Protein AF-A0A0F9EAE5-F1 (afdb_monomer_lite)

Organism: NCBI:txid412755

Foldseek 3Di:
DDADPVDNHRPPDDPDDPVDDDDDDPDDPCDVVNVVVVVPDDDALVVLLVCPVVVVDDLVVSLVVLLCQLVPPPDPVRNQSSLVSCQVSLNQDPSNLVSLLCCLVPPPDPVSNVSSLVRSCVNPVPVSVVSVVVCVVPDDD

Secondary structure (DSSP, 8-state):
--B-SSSSSBTTS-----S---S---S----HHHHHHHHTS---HHHHHHHHHTTSS-HHHHHHHHHHHHHH---HHHHHHHHHHHHHTT--SHHHHHHHHHHHHH---HHHHHHHHHHHHHH-HHHHHHHHHHHHHH---

Radius of gyration: 21.89 Å; chains: 1; bounding box: 30×37×68 Å

InterPro domains:
  IPR035896 AN1-like Zinc finger [G3DSA:4.10.1110.10] (1-25)
  IPR035896 AN1-like Zinc finger [SSF118310] (2-20)

pLDDT: mean 80.55, std 20.22, range [38.06, 98.06]

Structure (mmCIF, N/CA/C/O backbone):
data_AF-A0A0F9EAE5-F1
#
_entry.id   AF-A0A0F9EAE5-F1
#
loop_
_atom_site.group_PDB
_atom_site.id
_atom_site.type_symbol
_atom_site.label_atom_id
_atom_site.label_alt_id
_atom_site.label_comp_id
_atom_site.label_asym_id
_atom_site.label_entity_id
_atom_site.label_seq_id
_atom_site.pdbx_PDB_ins_code
_atom_site.Cartn_x
_atom_site.Cartn_y
_atom_site.Cartn_z
_atom_site.occupancy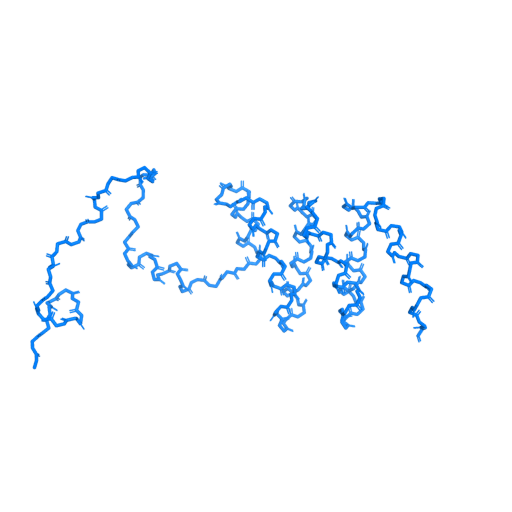
_atom_site.B_iso_or_equiv
_atom_site.auth_seq_id
_atom_site.auth_comp_id
_atom_site.auth_asym_id
_atom_site.auth_atom_id
_atom_site.pdbx_PDB_model_num
ATOM 1 N N . MET A 1 1 ? 13.057 -23.620 45.743 1.00 58.12 1 MET A N 1
ATOM 2 C CA . MET A 1 1 ? 12.553 -22.235 45.610 1.00 58.12 1 MET A CA 1
ATOM 3 C C . MET A 1 1 ? 11.042 -22.290 45.626 1.00 58.12 1 MET A C 1
ATOM 5 O O . MET A 1 1 ? 10.489 -23.156 44.958 1.00 58.12 1 MET A O 1
ATOM 9 N N . ARG A 1 2 ? 10.392 -21.458 46.439 1.00 50.44 2 ARG A N 1
ATOM 10 C CA . ARG A 1 2 ? 8.931 -21.394 46.493 1.00 50.44 2 ARG A CA 1
ATOM 11 C C . ARG A 1 2 ? 8.449 -20.282 45.557 1.00 50.44 2 ARG A C 1
ATOM 13 O O . ARG A 1 2 ? 9.065 -19.217 45.490 1.00 50.44 2 ARG A O 1
ATOM 20 N N . PHE A 1 3 ? 7.412 -20.580 44.787 1.00 58.97 3 PHE A N 1
ATOM 21 C CA . PHE A 1 3 ? 6.841 -19.692 43.778 1.00 58.97 3 PHE A CA 1
ATOM 22 C C . PHE A 1 3 ? 5.459 -19.241 44.229 1.00 58.97 3 PHE A C 1
ATOM 24 O O . PHE A 1 3 ? 4.764 -19.977 44.932 1.00 58.97 3 PHE A O 1
ATOM 31 N N . CYS A 1 4 ? 5.063 -18.040 43.813 1.00 65.44 4 CYS A N 1
ATOM 32 C CA . CYS A 1 4 ? 3.712 -17.560 44.057 1.00 65.44 4 CYS A CA 1
ATOM 33 C C . CYS A 1 4 ? 2.690 -18.532 43.455 1.00 65.44 4 CYS A C 1
ATOM 35 O O . CYS A 1 4 ? 2.871 -19.051 42.356 1.00 65.44 4 CYS A O 1
ATOM 37 N N . LYS A 1 5 ? 1.583 -18.766 44.161 1.00 59.44 5 LYS A N 1
ATOM 38 C CA . LYS A 1 5 ? 0.544 -19.698 43.701 1.00 59.44 5 LYS A CA 1
ATOM 39 C C . LYS A 1 5 ? -0.158 -19.240 42.413 1.00 59.44 5 LYS A C 1
ATOM 41 O O . LYS A 1 5 ? -0.731 -20.080 41.731 1.00 59.44 5 LYS A O 1
ATOM 46 N N . ASN A 1 6 ? -0.080 -17.948 42.077 1.00 51.72 6 ASN A N 1
ATOM 47 C CA . ASN A 1 6 ? -0.780 -17.341 40.939 1.00 51.72 6 ASN A CA 1
ATOM 48 C C . ASN A 1 6 ? 0.120 -17.117 39.709 1.00 51.72 6 ASN A C 1
ATOM 50 O O . ASN A 1 6 ? -0.384 -17.054 38.594 1.00 51.72 6 ASN A O 1
ATOM 54 N N . HIS A 1 7 ? 1.447 -17.043 39.880 1.00 58.81 7 HIS A N 1
ATOM 55 C CA . HIS A 1 7 ? 2.414 -16.826 38.793 1.00 58.81 7 HIS A CA 1
ATOM 56 C C . HIS A 1 7 ? 3.700 -17.628 39.062 1.00 58.81 7 HIS A C 1
ATOM 58 O O . HIS A 1 7 ? 4.128 -17.713 40.211 1.00 58.81 7 HIS A O 1
ATOM 64 N N . ARG A 1 8 ? 4.406 -18.125 38.027 1.00 59.91 8 ARG A N 1
ATOM 65 C CA . ARG A 1 8 ? 5.761 -18.733 38.154 1.00 59.91 8 ARG A CA 1
ATOM 66 C C . ARG A 1 8 ? 6.863 -17.688 38.433 1.00 59.91 8 ARG A C 1
ATOM 68 O O . ARG A 1 8 ? 7.949 -17.739 37.865 1.00 59.91 8 ARG A O 1
ATOM 75 N N . LEU A 1 9 ? 6.578 -16.736 39.316 1.00 59.75 9 LEU A N 1
ATOM 76 C CA . LEU A 1 9 ? 7.511 -15.739 39.831 1.00 59.75 9 LEU A CA 1
ATOM 77 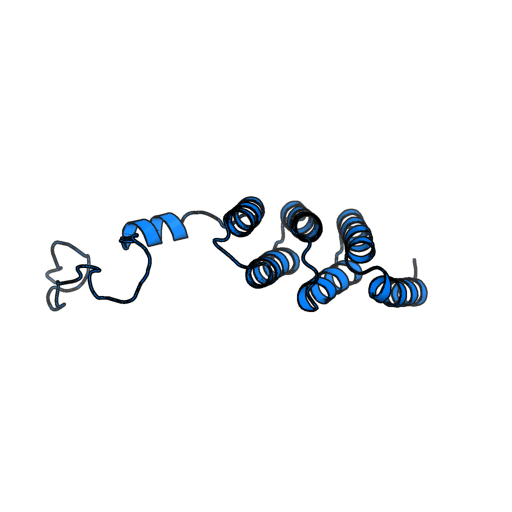C C . LEU A 1 9 ? 7.879 -16.079 41.291 1.00 59.75 9 LEU A C 1
ATOM 79 O O . LEU A 1 9 ? 7.058 -16.676 42.000 1.00 59.75 9 LEU A O 1
ATOM 83 N N . PRO A 1 10 ? 9.091 -15.734 41.765 1.00 63.91 10 PRO A N 1
ATOM 84 C CA . PRO A 1 10 ? 9.508 -15.974 43.150 1.00 63.91 10 PRO A CA 1
ATOM 85 C C . PRO A 1 10 ? 8.543 -15.346 44.176 1.00 63.91 10 PRO A C 1
ATOM 87 O O . PRO A 1 10 ? 7.961 -14.291 43.917 1.00 63.91 10 PRO A O 1
ATOM 90 N N . GLU A 1 11 ? 8.374 -15.983 45.343 1.00 54.06 11 GLU A N 1
ATOM 91 C CA . GLU A 1 11 ? 7.377 -15.616 46.378 1.00 54.06 11 GLU A CA 1
ATOM 92 C C . GLU A 1 11 ? 7.489 -14.181 46.939 1.00 54.06 11 GLU A C 1
ATOM 94 O O . GLU A 1 11 ? 6.525 -13.686 47.513 1.00 54.06 11 GLU A O 1
ATOM 99 N N . ASN A 1 12 ? 8.606 -13.478 46.731 1.00 56.50 12 ASN A N 1
ATOM 100 C CA . ASN A 1 12 ? 8.849 -12.135 47.277 1.00 56.50 12 ASN A CA 1
ATOM 101 C C . ASN A 1 12 ? 8.337 -10.978 46.388 1.00 56.50 12 ASN A C 1
ATOM 103 O O . ASN A 1 12 ? 8.887 -9.880 46.452 1.00 56.50 12 ASN A O 1
ATOM 107 N N . HIS A 1 13 ? 7.320 -11.188 45.545 1.00 58.50 13 HIS A N 1
ATOM 108 C CA . HIS A 1 13 ? 6.699 -10.093 44.785 1.00 58.50 13 HIS A CA 1
ATOM 109 C C . HIS A 1 13 ? 5.372 -9.656 45.418 1.00 58.50 13 HIS A C 1
ATOM 111 O O . HIS A 1 13 ? 4.575 -10.484 45.857 1.00 58.50 13 HIS A O 1
ATOM 117 N N . GLY A 1 14 ? 5.137 -8.341 45.469 1.00 54.53 14 GLY A N 1
ATOM 118 C CA . GLY A 1 14 ? 3.894 -7.756 45.970 1.00 54.53 14 GLY A CA 1
ATOM 119 C C . GLY A 1 14 ? 2.722 -8.117 45.061 1.00 54.53 14 GLY A C 1
ATOM 120 O O . GLY A 1 14 ? 2.509 -7.488 44.028 1.00 54.53 14 GLY A O 1
ATOM 121 N N . CYS A 1 15 ? 1.981 -9.157 45.426 1.00 59.28 15 CYS A N 1
ATOM 122 C CA . CYS A 1 15 ? 0.848 -9.651 44.657 1.00 59.28 15 CYS A CA 1
ATOM 123 C C . CYS A 1 15 ? -0.434 -8.888 45.032 1.00 59.28 15 CYS A C 1
ATOM 125 O O . CYS A 1 15 ? -1.213 -9.354 45.857 1.00 59.28 15 CYS A O 1
ATOM 127 N N . SER A 1 16 ? -0.632 -7.736 44.387 1.00 53.72 16 SER A N 1
ATOM 128 C CA . SER A 1 16 ? -1.881 -6.957 44.353 1.00 53.72 16 SER A CA 1
ATOM 129 C C . SER A 1 16 ? -2.000 -6.242 43.003 1.00 53.72 16 SER A C 1
ATOM 131 O O . SER A 1 16 ? -1.949 -5.017 42.951 1.00 53.72 16 SER A O 1
ATOM 133 N N . PHE A 1 17 ? -2.102 -6.978 41.893 1.00 47.19 17 PHE A N 1
ATOM 134 C CA . PHE A 1 17 ? -2.393 -6.353 40.598 1.00 47.19 17 PHE A CA 1
ATOM 135 C C . PHE A 1 17 ? -3.847 -6.596 40.207 1.00 47.19 17 PHE A C 1
ATOM 137 O O . PHE A 1 17 ? -4.180 -7.458 39.401 1.00 47.19 17 PHE A O 1
ATOM 144 N N . ASP A 1 18 ? -4.711 -5.822 40.853 1.00 47.31 18 ASP A N 1
ATOM 145 C CA . ASP A 1 18 ? -6.011 -5.453 40.318 1.00 47.31 18 ASP A CA 1
ATOM 146 C C . ASP A 1 18 ? -5.726 -4.333 39.299 1.00 47.31 18 ASP A C 1
ATOM 148 O O . ASP A 1 18 ? -5.154 -3.304 39.663 1.00 47.31 18 ASP A O 1
ATOM 152 N N . LEU A 1 19 ? -6.078 -4.508 38.022 1.00 44.66 19 LEU A N 1
ATOM 153 C CA . LEU A 1 19 ? -5.939 -3.489 36.960 1.00 44.66 19 LEU A CA 1
ATOM 154 C C . LEU A 1 19 ? -6.931 -2.319 37.138 1.00 44.66 19 LEU A C 1
ATOM 156 O O . LEU A 1 19 ? -7.456 -1.756 36.183 1.00 44.66 19 LEU A O 1
ATOM 160 N N . LYS A 1 20 ? -7.208 -1.930 38.379 1.00 45.75 20 LYS A N 1
ATOM 161 C CA . LYS A 1 20 ? -8.025 -0.775 38.723 1.00 45.75 20 LYS A CA 1
ATOM 162 C C . LYS A 1 20 ? -7.129 0.309 39.286 1.00 45.75 20 LYS A C 1
ATOM 164 O O . LYS A 1 20 ? -7.076 0.482 40.494 1.00 45.75 20 LYS A O 1
ATOM 169 N N . LEU A 1 21 ? -6.478 1.088 38.426 1.00 38.06 21 LEU A N 1
ATOM 170 C CA . LEU A 1 21 ? -6.149 2.463 38.800 1.00 38.06 21 LEU A CA 1
ATOM 171 C C . LEU A 1 21 ? -6.077 3.381 37.569 1.00 38.06 21 LEU A C 1
ATOM 173 O O . LEU A 1 21 ? -5.043 3.551 36.938 1.00 38.06 21 LEU A O 1
ATOM 177 N N . ASN A 1 22 ? -7.238 3.965 37.265 1.00 41.00 22 ASN A N 1
ATOM 178 C CA . ASN A 1 22 ? -7.438 5.344 36.818 1.00 41.00 22 ASN A CA 1
ATOM 179 C C . ASN A 1 22 ? -6.448 5.946 35.806 1.00 41.00 22 ASN A C 1
ATOM 181 O O . ASN A 1 22 ? -5.638 6.804 36.148 1.00 41.00 22 ASN A O 1
ATOM 185 N N . SER A 1 23 ? -6.689 5.669 34.528 1.00 38.19 23 SER A N 1
ATOM 186 C CA . SER A 1 23 ? -6.671 6.705 33.488 1.00 38.19 23 SER A CA 1
ATOM 187 C C . SER A 1 23 ? -7.486 6.239 32.281 1.00 38.19 23 SER A C 1
ATOM 189 O O . SER A 1 23 ? -6.992 5.565 31.392 1.00 38.19 23 SER A O 1
ATOM 191 N N . SER A 1 24 ? -8.780 6.579 32.296 1.00 43.06 24 SER A N 1
ATOM 192 C CA . SER A 1 24 ? -9.655 6.752 31.125 1.00 43.06 24 SER A CA 1
ATOM 193 C C . SER A 1 24 ? -9.346 5.894 29.884 1.00 43.06 24 SER A C 1
ATOM 195 O O . SER A 1 24 ? -9.194 6.414 28.779 1.00 43.06 24 SER A O 1
ATOM 197 N N . LEU A 1 25 ? -9.331 4.574 30.039 1.00 42.50 25 LEU A N 1
ATOM 198 C CA . LEU A 1 25 ? -9.671 3.669 28.952 1.00 42.50 25 LEU A CA 1
ATOM 199 C C . LEU A 1 25 ? -11.108 3.252 29.211 1.00 42.50 25 LEU A C 1
ATOM 201 O O . LEU A 1 25 ? -11.419 2.668 30.248 1.00 42.50 25 LEU A O 1
ATOM 205 N N . ASN A 1 26 ? -11.999 3.646 28.309 1.00 39.88 26 ASN A N 1
ATOM 206 C CA . ASN A 1 26 ? -13.407 3.289 28.359 1.00 39.88 26 ASN A CA 1
ATOM 207 C C . ASN A 1 26 ? -13.557 1.771 28.564 1.00 39.88 26 ASN A C 1
ATOM 209 O O . ASN A 1 26 ? -13.354 0.998 27.637 1.00 39.88 26 ASN A O 1
ATOM 213 N N . GLY A 1 27 ? -13.906 1.358 29.781 1.00 40.91 27 GLY A N 1
ATOM 214 C CA . GLY A 1 27 ? -14.634 0.124 30.082 1.00 40.91 27 GLY A CA 1
ATOM 215 C C . GLY A 1 27 ? -13.982 -1.239 29.823 1.00 40.91 27 GLY A C 1
ATOM 216 O O . GLY A 1 27 ? -14.629 -2.232 30.140 1.00 40.91 27 GLY A O 1
ATOM 217 N N . PHE A 1 28 ? -12.756 -1.349 29.309 1.00 42.78 28 PHE A N 1
ATOM 218 C CA . PHE A 1 28 ? -12.127 -2.657 29.079 1.00 42.78 28 PHE A CA 1
ATOM 219 C C . PHE A 1 28 ? -11.029 -2.936 30.114 1.00 42.78 28 PHE A C 1
ATOM 221 O O . PHE A 1 28 ? -9.909 -2.446 30.002 1.00 42.78 28 PHE A O 1
ATOM 228 N N . ASN A 1 29 ? -11.354 -3.750 31.126 1.00 46.53 29 ASN A N 1
ATOM 229 C CA . ASN A 1 29 ? -10.353 -4.445 31.942 1.00 46.53 29 ASN A CA 1
ATOM 230 C C . ASN A 1 29 ? -9.688 -5.504 31.055 1.00 46.53 29 ASN A C 1
ATOM 232 O O . ASN A 1 29 ? -10.164 -6.632 30.992 1.00 46.53 29 ASN A O 1
ATOM 236 N N . ILE A 1 30 ? -8.638 -5.130 30.327 1.00 47.69 30 ILE A N 1
ATOM 237 C CA . ILE A 1 30 ? -7.879 -6.074 29.503 1.00 47.69 30 ILE A CA 1
ATOM 238 C C . ILE A 1 30 ? -6.993 -6.887 30.448 1.00 47.69 30 ILE A C 1
ATOM 240 O O . ILE A 1 30 ? -6.033 -6.354 31.003 1.00 47.69 30 ILE A O 1
ATOM 244 N N . LEU A 1 31 ? -7.319 -8.160 30.673 1.00 56.69 31 LEU A N 1
ATOM 245 C CA . LEU A 1 31 ? -6.488 -9.050 31.479 1.00 56.69 31 LEU A CA 1
ATOM 246 C C . LEU A 1 31 ? -5.174 -9.329 30.742 1.00 56.69 31 LEU A C 1
ATOM 248 O O . LEU A 1 31 ? -5.111 -9.329 29.516 1.00 56.69 31 LEU A O 1
ATOM 252 N N . TYR A 1 32 ? -4.108 -9.636 31.483 1.00 52.03 32 TYR A N 1
ATOM 253 C CA . TYR A 1 32 ? -2.834 -10.047 30.878 1.00 52.03 32 TYR A CA 1
ATOM 254 C C . TYR A 1 32 ? -3.008 -11.243 29.925 1.00 52.03 32 TYR A C 1
ATOM 256 O O . TYR A 1 32 ? -2.367 -11.306 28.881 1.00 52.03 32 TYR A O 1
ATOM 264 N N . GLN A 1 33 ? -3.938 -12.148 30.242 1.00 43.62 33 GLN A N 1
ATOM 265 C CA . GLN A 1 33 ? -4.305 -13.257 29.367 1.00 43.62 33 GLN A CA 1
ATOM 266 C C . GLN A 1 33 ? -4.956 -12.779 28.061 1.00 43.62 33 GLN A C 1
ATOM 268 O O . GLN A 1 33 ? -4.620 -13.300 27.005 1.00 43.62 33 GLN A O 1
ATOM 273 N N . ASP A 1 34 ? -5.793 -11.738 28.107 1.00 47.44 34 ASP A N 1
ATOM 274 C CA . ASP A 1 34 ? -6.383 -11.131 26.909 1.00 47.44 34 ASP A CA 1
ATOM 275 C C . ASP A 1 34 ? -5.305 -10.468 26.043 1.00 47.44 34 ASP A C 1
ATOM 277 O O . ASP A 1 34 ? -5.357 -10.548 24.819 1.00 47.44 34 ASP A O 1
ATOM 281 N N . ALA A 1 35 ? -4.291 -9.855 26.666 1.00 56.03 35 ALA A N 1
ATOM 282 C CA . ALA A 1 35 ? -3.141 -9.298 25.958 1.00 56.03 35 ALA A CA 1
ATOM 283 C C . ALA A 1 35 ? -2.288 -10.394 25.294 1.00 56.03 35 ALA A C 1
ATOM 285 O O . ALA A 1 35 ? -1.866 -10.225 24.152 1.00 56.03 35 ALA A O 1
ATOM 286 N N . LEU A 1 36 ? -2.077 -11.534 25.961 1.00 45.28 36 LEU A N 1
ATOM 287 C CA . LEU A 1 36 ? -1.371 -12.687 25.389 1.00 45.28 36 LEU A CA 1
ATOM 288 C C . LEU A 1 36 ? -2.165 -13.359 24.257 1.00 45.28 36 LEU A C 1
ATOM 290 O O . LEU A 1 36 ? -1.590 -13.679 23.217 1.00 45.28 36 LEU A O 1
ATOM 294 N N . ASP A 1 37 ? -3.480 -13.511 24.414 1.00 48.41 37 ASP A N 1
ATOM 295 C CA . ASP A 1 37 ? -4.375 -14.052 23.385 1.00 48.41 37 ASP A CA 1
ATOM 296 C C . ASP A 1 37 ? -4.509 -13.094 22.187 1.00 48.41 37 ASP A C 1
ATOM 298 O O . ASP A 1 37 ? -4.699 -13.526 21.046 1.00 48.41 37 ASP A O 1
ATOM 302 N N . PHE A 1 38 ? -4.377 -11.785 22.419 1.00 52.81 38 PHE A N 1
ATOM 303 C CA . PHE A 1 38 ? -4.286 -10.774 21.367 1.00 52.81 38 PHE A CA 1
ATOM 304 C C . PHE A 1 38 ? -2.928 -10.822 20.653 1.00 52.81 38 PHE A C 1
ATOM 306 O O . PHE A 1 38 ? -2.883 -10.783 19.426 1.00 52.81 38 PHE A O 1
ATOM 313 N N . MET A 1 39 ? -1.830 -10.987 21.396 1.00 49.03 39 MET A N 1
ATOM 314 C CA . MET A 1 39 ? -0.475 -11.150 20.853 1.00 49.03 39 MET A CA 1
ATOM 315 C C . MET A 1 39 ? -0.295 -12.447 20.051 1.00 49.03 39 MET A C 1
ATOM 317 O O . MET A 1 39 ? 0.539 -12.490 19.151 1.00 49.03 39 MET A O 1
ATOM 321 N N . GLY A 1 40 ? -1.074 -13.491 20.346 1.00 50.53 40 GLY A N 1
ATOM 322 C CA . GLY A 1 40 ? -1.077 -14.750 19.592 1.00 50.53 40 GLY A CA 1
ATOM 323 C C . GLY A 1 40 ? -1.845 -14.696 18.267 1.00 50.53 40 GLY A C 1
ATOM 324 O O . GLY A 1 40 ? -1.795 -15.645 17.486 1.00 50.53 40 GLY A O 1
ATOM 325 N N . LYS A 1 41 ? -2.575 -13.609 17.990 1.00 59.38 41 LYS A N 1
ATOM 326 C CA . LYS A 1 41 ? -3.366 -13.452 16.768 1.00 59.38 41 LYS A CA 1
ATOM 327 C C . LYS A 1 41 ? -2.570 -12.672 15.725 1.00 59.38 41 LYS A C 1
ATOM 329 O O . LYS A 1 41 ? -2.483 -11.453 15.816 1.00 59.38 41 LYS A O 1
ATOM 334 N N . GLU A 1 42 ? -2.107 -13.352 14.677 1.00 73.44 42 GLU A N 1
ATOM 335 C CA . GLU A 1 42 ? -1.383 -12.724 13.560 1.00 73.44 42 GLU A CA 1
ATOM 336 C C . GLU A 1 42 ? -2.121 -11.485 13.026 1.00 73.44 42 GLU A C 1
ATOM 338 O O . GLU A 1 42 ? -3.322 -11.530 12.717 1.00 73.44 42 GLU A O 1
ATOM 343 N N . LEU A 1 43 ? -1.423 -10.349 12.973 1.00 79.44 43 LEU A N 1
ATOM 344 C CA . LEU A 1 43 ? -1.932 -9.135 12.348 1.00 79.44 43 LEU A CA 1
ATOM 345 C C . LEU A 1 43 ? -1.996 -9.380 10.838 1.00 79.44 43 LEU A C 1
ATOM 347 O O . LEU A 1 43 ? -0.987 -9.683 10.214 1.00 79.44 43 LEU A O 1
ATOM 351 N N . THR A 1 44 ? -3.181 -9.238 10.250 1.00 90.25 44 THR A N 1
ATOM 352 C CA . THR A 1 44 ? -3.390 -9.413 8.809 1.00 90.25 44 THR A CA 1
ATOM 353 C C . THR A 1 44 ? -3.840 -8.104 8.180 1.00 90.25 44 THR A C 1
ATOM 355 O O . THR A 1 44 ? -4.386 -7.230 8.858 1.00 90.25 44 THR A O 1
ATOM 358 N N . VAL A 1 45 ? -3.690 -7.977 6.859 1.00 88.31 45 VAL A N 1
ATOM 359 C CA . VAL A 1 45 ? -4.194 -6.803 6.127 1.00 88.31 45 VAL A CA 1
ATOM 360 C C . VAL A 1 45 ? -5.702 -6.615 6.334 1.00 88.31 45 VAL A C 1
ATOM 362 O O . VAL A 1 45 ? -6.176 -5.492 6.496 1.00 88.31 45 VAL A O 1
ATOM 365 N N . ALA A 1 46 ? -6.457 -7.716 6.412 1.00 89.12 46 ALA A N 1
ATOM 366 C CA . ALA A 1 46 ? -7.890 -7.682 6.692 1.00 89.12 46 ALA A CA 1
ATOM 367 C C . ALA A 1 46 ? -8.204 -7.076 8.071 1.00 89.12 46 ALA A C 1
ATOM 369 O O . ALA A 1 46 ? -9.144 -6.294 8.194 1.00 89.12 46 ALA A O 1
ATOM 370 N N . LYS A 1 47 ? -7.394 -7.373 9.096 1.00 89.25 47 LYS A N 1
ATOM 371 C CA . LYS A 1 47 ? -7.544 -6.752 10.421 1.00 89.25 47 LYS A CA 1
ATOM 372 C C . LYS A 1 47 ? -7.200 -5.272 10.411 1.00 89.25 47 LYS A C 1
ATOM 374 O O . LYS A 1 47 ? -7.892 -4.502 11.057 1.00 89.25 47 LYS A O 1
ATOM 379 N N . ILE A 1 48 ? -6.177 -4.858 9.661 1.00 88.94 48 ILE A N 1
ATOM 380 C CA . ILE A 1 48 ? -5.862 -3.429 9.512 1.00 88.94 48 ILE A CA 1
ATOM 381 C C . ILE A 1 48 ? -7.063 -2.692 8.909 1.00 88.94 48 ILE A C 1
ATOM 383 O O . ILE A 1 48 ? -7.450 -1.639 9.411 1.00 88.94 48 ILE A O 1
ATOM 387 N N . TYR A 1 49 ? -7.687 -3.259 7.873 1.00 90.06 49 TYR A N 1
ATOM 388 C CA . TYR A 1 49 ? -8.910 -2.705 7.293 1.00 90.06 49 TYR A CA 1
ATOM 389 C C . TYR A 1 49 ? -10.031 -2.585 8.336 1.00 90.06 49 TYR A C 1
ATOM 391 O O . TYR A 1 49 ? -10.586 -1.499 8.521 1.00 90.06 49 TYR A O 1
ATOM 399 N N . ASP A 1 50 ? -10.316 -3.668 9.062 1.00 89.69 50 ASP A N 1
ATOM 400 C CA . ASP A 1 50 ? -11.324 -3.681 10.124 1.00 89.69 50 ASP A CA 1
ATOM 401 C C . ASP A 1 50 ? -11.040 -2.606 11.188 1.00 89.69 50 ASP A C 1
ATOM 403 O O . ASP A 1 50 ? -11.894 -1.769 11.479 1.00 89.69 50 ASP A O 1
ATOM 407 N N . TYR A 1 51 ? -9.806 -2.522 11.685 1.00 90.56 51 TYR A N 1
ATOM 408 C CA . TYR A 1 51 ? -9.400 -1.546 12.697 1.00 90.56 51 TYR A CA 1
ATOM 409 C C . TYR A 1 51 ? -9.529 -0.097 12.228 1.00 90.56 51 TYR A C 1
ATOM 411 O O . TYR A 1 51 ? -9.913 0.765 13.019 1.00 90.56 51 TYR A O 1
ATOM 419 N N . VAL A 1 52 ? -9.274 0.198 10.951 1.00 91.25 52 VAL A N 1
ATOM 420 C CA . VAL A 1 52 ? -9.521 1.543 10.412 1.00 91.25 52 VAL A CA 1
ATOM 421 C C . VAL A 1 52 ? -11.018 1.835 10.326 1.00 91.25 52 VAL A C 1
ATOM 423 O O . VAL A 1 52 ? -11.460 2.905 10.744 1.00 91.25 52 VAL A O 1
ATOM 426 N N . THR A 1 53 ? -11.818 0.902 9.801 1.00 89.31 53 THR A N 1
ATOM 427 C CA . THR A 1 53 ? -13.266 1.123 9.606 1.00 89.31 53 THR A CA 1
ATOM 428 C C . THR A 1 53 ? -14.029 1.238 10.926 1.00 89.31 53 THR A C 1
ATOM 430 O O . THR A 1 53 ? -14.932 2.066 11.052 1.00 89.31 53 THR A O 1
ATOM 433 N N . THR A 1 54 ? -13.602 0.482 11.937 1.00 90.31 54 THR A N 1
ATOM 434 C CA . THR A 1 54 ? -14.113 0.531 13.314 1.00 90.31 54 THR A CA 1
ATOM 435 C C . THR A 1 54 ? -13.489 1.654 14.154 1.00 90.31 54 THR A C 1
ATOM 437 O O . THR A 1 54 ? -13.860 1.821 15.314 1.00 90.31 54 THR A O 1
ATOM 440 N N . LYS A 1 55 ? -12.586 2.463 13.573 1.00 89.94 55 LYS A N 1
ATOM 441 C CA . LYS A 1 55 ? -11.879 3.585 14.222 1.00 89.94 55 LYS A CA 1
ATOM 442 C C . LYS A 1 55 ? -11.022 3.182 15.432 1.00 89.94 55 LYS A C 1
ATOM 444 O O . LYS A 1 55 ? -10.776 4.008 16.306 1.00 89.94 55 LYS A O 1
ATOM 449 N N . GLN A 1 56 ? -10.557 1.937 15.473 1.00 90.00 56 GLN A N 1
ATOM 450 C CA . GLN A 1 56 ? -9.587 1.455 16.461 1.00 90.00 56 GLN A CA 1
ATOM 451 C C . GLN A 1 56 ? -8.170 1.964 16.172 1.00 90.00 56 GLN A C 1
ATOM 453 O O . GLN A 1 56 ? -7.402 2.168 17.105 1.00 90.00 56 GLN A O 1
ATOM 458 N N . ILE A 1 57 ? -7.840 2.196 14.896 1.00 91.00 57 ILE A N 1
ATOM 459 C CA . ILE A 1 57 ? -6.589 2.838 14.476 1.00 91.00 57 ILE A CA 1
ATOM 460 C C . ILE A 1 57 ? -6.861 3.952 13.464 1.00 91.00 57 ILE A C 1
ATOM 462 O O . ILE A 1 57 ? -7.851 3.955 12.727 1.00 91.00 57 ILE A O 1
ATOM 466 N N . THR A 1 58 ? -5.951 4.910 13.409 1.00 94.69 58 THR A N 1
ATOM 467 C CA . THR A 1 58 ? -5.947 6.012 12.452 1.00 94.69 58 THR A CA 1
ATOM 468 C C . THR A 1 58 ? -5.431 5.568 11.082 1.00 94.69 58 THR A C 1
ATOM 470 O O . THR A 1 58 ? -4.719 4.575 10.929 1.00 94.69 58 THR A O 1
ATOM 473 N N . LYS A 1 59 ? -5.716 6.371 10.050 1.00 94.06 59 LYS A N 1
ATOM 474 C CA . LYS A 1 59 ? -5.138 6.178 8.708 1.00 94.06 59 LYS A CA 1
ATOM 475 C C . LYS A 1 59 ? -3.606 6.274 8.694 1.00 94.06 59 LYS A C 1
ATOM 477 O O . LYS A 1 59 ? -2.975 5.676 7.825 1.00 94.06 59 LYS A O 1
ATOM 482 N N . ILE A 1 60 ? -3.010 7.022 9.625 1.00 94.12 60 ILE A N 1
ATOM 483 C CA . ILE A 1 60 ? -1.551 7.153 9.750 1.00 94.12 60 ILE A CA 1
ATOM 484 C C . ILE A 1 60 ? -0.962 5.839 10.266 1.00 94.12 60 ILE A C 1
ATOM 486 O O . ILE A 1 60 ? -0.055 5.293 9.647 1.00 94.12 60 ILE A O 1
ATOM 490 N N . GLU A 1 61 ? -1.527 5.293 11.341 1.00 91.69 61 GLU A N 1
ATOM 491 C CA . GLU A 1 61 ? -1.109 3.997 11.888 1.00 91.69 61 GLU A CA 1
ATOM 492 C C . GLU A 1 61 ? -1.298 2.876 10.863 1.00 91.69 61 GLU A C 1
ATOM 494 O O . GLU A 1 61 ? -0.383 2.089 10.637 1.00 91.69 61 GLU A O 1
ATOM 499 N N . ALA A 1 62 ? -2.433 2.860 10.160 1.00 94.19 62 ALA A N 1
ATOM 500 C CA . ALA A 1 62 ? -2.671 1.907 9.082 1.00 94.19 62 ALA A CA 1
ATOM 501 C C . ALA A 1 62 ? -1.655 2.039 7.941 1.00 94.19 62 ALA A C 1
ATOM 503 O O . ALA A 1 62 ? -1.181 1.027 7.438 1.00 94.19 62 ALA A O 1
ATOM 504 N N . THR A 1 63 ? -1.283 3.268 7.561 1.00 97.25 63 THR A N 1
ATOM 505 C CA . THR A 1 63 ? -0.231 3.497 6.559 1.00 97.25 63 THR A CA 1
ATOM 506 C C . THR A 1 63 ? 1.067 2.829 6.997 1.00 97.25 63 THR A C 1
ATOM 508 O O . THR A 1 63 ? 1.618 2.042 6.241 1.00 97.25 63 THR A O 1
ATOM 511 N N . ASN A 1 64 ? 1.510 3.070 8.233 1.00 93.44 64 ASN A N 1
ATOM 512 C CA . ASN A 1 64 ? 2.762 2.510 8.744 1.00 93.44 64 ASN A CA 1
ATOM 513 C C . ASN A 1 64 ? 2.743 0.974 8.779 1.00 93.44 64 ASN A C 1
ATOM 515 O O . ASN A 1 64 ? 3.717 0.337 8.384 1.00 93.44 64 ASN A O 1
ATOM 519 N N . LEU A 1 65 ? 1.630 0.372 9.215 1.00 95.00 65 LEU A N 1
ATOM 520 C CA . LEU A 1 65 ? 1.486 -1.086 9.265 1.00 95.00 65 LEU A CA 1
ATOM 521 C C . LEU A 1 65 ? 1.489 -1.718 7.867 1.00 95.00 65 LEU A C 1
ATOM 523 O O . LEU A 1 65 ? 2.133 -2.741 7.649 1.00 95.00 65 LEU A O 1
ATOM 527 N N . LEU A 1 66 ? 0.794 -1.107 6.906 1.00 95.81 66 LEU A N 1
ATOM 528 C CA . LEU A 1 66 ? 0.768 -1.609 5.532 1.00 95.81 66 LEU A CA 1
ATOM 529 C C . LEU A 1 66 ? 2.119 -1.422 4.837 1.00 95.81 66 LEU A C 1
ATOM 531 O O . LEU A 1 66 ? 2.550 -2.317 4.116 1.00 95.81 66 LEU A O 1
ATOM 535 N N . THR A 1 67 ? 2.807 -0.302 5.077 1.00 95.31 67 THR A N 1
ATOM 536 C CA . THR A 1 67 ? 4.186 -0.087 4.619 1.00 95.31 67 THR A CA 1
ATOM 537 C C . THR A 1 67 ? 5.106 -1.184 5.143 1.00 95.31 67 THR A C 1
ATOM 539 O O . THR A 1 67 ? 5.834 -1.788 4.361 1.00 95.31 67 THR A O 1
ATOM 542 N N . TYR A 1 68 ? 5.009 -1.514 6.434 1.00 93.50 68 TYR A N 1
ATOM 543 C CA . TYR A 1 68 ? 5.792 -2.596 7.024 1.00 93.50 68 TYR A CA 1
ATOM 544 C C . TYR A 1 68 ? 5.569 -3.934 6.302 1.00 93.50 68 TYR A C 1
ATOM 546 O O . TYR A 1 68 ? 6.539 -4.618 5.977 1.00 93.50 68 TYR A O 1
ATOM 554 N N . PHE A 1 69 ? 4.320 -4.290 5.985 1.00 93.25 69 PHE A N 1
ATOM 555 C CA . PHE A 1 69 ? 4.027 -5.509 5.223 1.00 93.25 69 PHE A CA 1
ATOM 556 C C 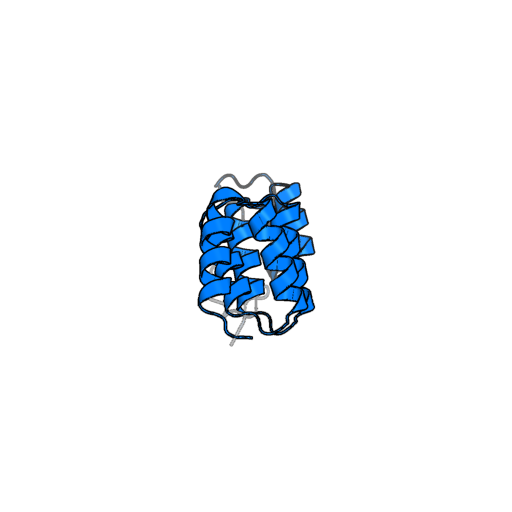. PHE A 1 69 ? 4.564 -5.484 3.794 1.00 93.25 69 PHE A C 1
ATOM 558 O O . PHE A 1 69 ? 5.046 -6.510 3.322 1.00 93.25 69 PHE A O 1
ATOM 565 N N . ILE A 1 70 ? 4.512 -4.339 3.112 1.00 94.19 70 ILE A N 1
ATOM 566 C CA . ILE A 1 70 ? 5.075 -4.198 1.763 1.00 94.19 70 ILE A CA 1
ATOM 567 C C . ILE A 1 70 ? 6.592 -4.412 1.786 1.00 94.19 70 ILE A C 1
ATOM 569 O O . ILE A 1 70 ? 7.121 -5.083 0.908 1.00 94.19 70 ILE A O 1
ATOM 573 N N . GLU A 1 71 ? 7.285 -3.862 2.781 1.00 90.81 71 GLU A N 1
ATOM 574 C CA . GLU A 1 71 ? 8.751 -3.871 2.832 1.00 90.81 71 GLU A CA 1
ATOM 575 C C . GLU A 1 71 ? 9.344 -5.173 3.384 1.00 90.81 71 GLU A C 1
ATOM 577 O O . GLU A 1 71 ? 10.453 -5.538 3.007 1.00 90.81 71 GLU A O 1
ATOM 582 N N . ASN A 1 72 ? 8.629 -5.871 4.274 1.00 90.25 72 ASN A N 1
ATOM 583 C CA . ASN A 1 72 ? 9.200 -6.977 5.055 1.00 90.25 72 ASN A CA 1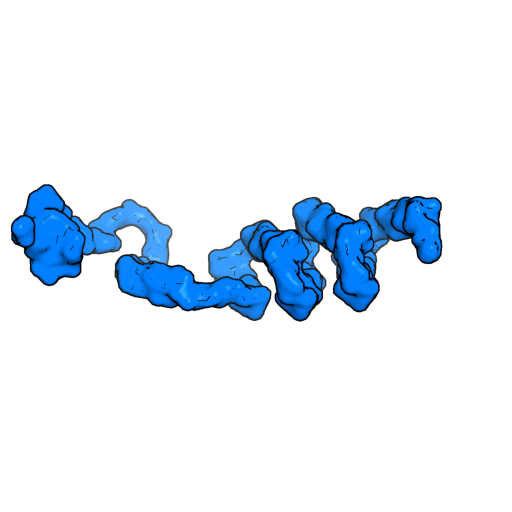
ATOM 584 C C . ASN A 1 72 ? 8.563 -8.343 4.775 1.00 90.25 72 ASN A C 1
ATOM 586 O O . ASN A 1 72 ? 9.060 -9.352 5.269 1.00 90.25 72 ASN A O 1
ATOM 590 N N . SER A 1 73 ? 7.455 -8.412 4.030 1.00 90.75 73 SER A N 1
ATOM 591 C CA . SER A 1 73 ? 6.823 -9.699 3.736 1.00 90.75 73 SER A CA 1
ATOM 592 C C . SER A 1 73 ? 7.478 -10.384 2.540 1.00 90.75 73 SER A C 1
ATOM 594 O O . SER A 1 73 ? 7.511 -9.836 1.438 1.00 90.75 73 SER A O 1
ATOM 596 N N . GLU A 1 74 ? 7.918 -11.626 2.729 1.00 90.88 74 GLU A N 1
ATOM 597 C CA . GLU A 1 74 ? 8.360 -12.495 1.631 1.00 90.88 74 GLU A CA 1
ATOM 598 C C . GLU A 1 74 ? 7.176 -12.980 0.771 1.00 90.88 74 GLU A C 1
ATOM 600 O O . GLU A 1 74 ? 7.343 -13.279 -0.413 1.00 90.88 74 GLU A O 1
ATOM 605 N N . ASP A 1 75 ? 5.955 -12.966 1.319 1.00 92.19 75 ASP A N 1
ATOM 606 C CA . ASP A 1 75 ? 4.742 -13.378 0.618 1.00 92.19 75 ASP A CA 1
ATOM 607 C C . ASP A 1 75 ? 4.236 -12.276 -0.330 1.00 92.19 75 ASP A C 1
ATOM 609 O O . ASP A 1 75 ? 3.723 -11.225 0.073 1.00 92.19 75 ASP A O 1
ATOM 613 N N . SER A 1 76 ? 4.345 -12.559 -1.628 1.00 93.19 76 SER A N 1
ATOM 614 C CA . SER A 1 76 ? 3.869 -11.697 -2.714 1.00 93.19 76 SER A CA 1
ATOM 615 C C . SER A 1 76 ? 2.381 -11.326 -2.605 1.00 93.19 76 SER A C 1
ATOM 617 O O . SER A 1 76 ? 2.002 -10.196 -2.924 1.00 93.19 76 SER A O 1
ATOM 619 N N . GLU A 1 77 ? 1.522 -12.222 -2.108 1.00 94.19 77 GLU A N 1
ATOM 620 C CA . GLU A 1 77 ? 0.098 -11.930 -1.945 1.00 94.19 77 GLU A CA 1
ATOM 621 C C . GLU A 1 77 ? -0.142 -10.998 -0.753 1.00 94.19 77 GLU A C 1
ATOM 623 O O . GLU A 1 77 ? -0.954 -10.078 -0.868 1.00 94.19 77 GLU A O 1
ATOM 628 N N . ILE A 1 78 ? 0.610 -11.126 0.348 1.00 94.00 78 ILE A N 1
ATOM 629 C CA . ILE A 1 78 ? 0.540 -10.163 1.462 1.00 94.00 78 ILE A CA 1
ATOM 630 C C . ILE A 1 78 ? 0.960 -8.768 0.991 1.00 94.00 78 ILE A C 1
ATOM 632 O O . ILE A 1 78 ? 0.247 -7.794 1.265 1.00 94.00 78 ILE A O 1
ATOM 636 N N . ARG A 1 79 ? 2.064 -8.651 0.238 1.00 95.25 79 ARG A N 1
ATOM 637 C CA . ARG A 1 79 ? 2.498 -7.363 -0.332 1.00 95.25 79 ARG A CA 1
ATOM 638 C C . ARG A 1 79 ? 1.422 -6.773 -1.243 1.00 95.25 79 ARG A C 1
ATOM 640 O O . ARG A 1 79 ? 0.997 -5.634 -1.055 1.00 95.25 79 ARG A O 1
ATOM 647 N N . LYS A 1 80 ? 0.895 -7.568 -2.175 1.00 96.31 80 LYS A N 1
ATOM 648 C CA . LYS A 1 80 ? -0.173 -7.165 -3.101 1.00 96.31 80 LYS A CA 1
ATOM 649 C C . LYS A 1 80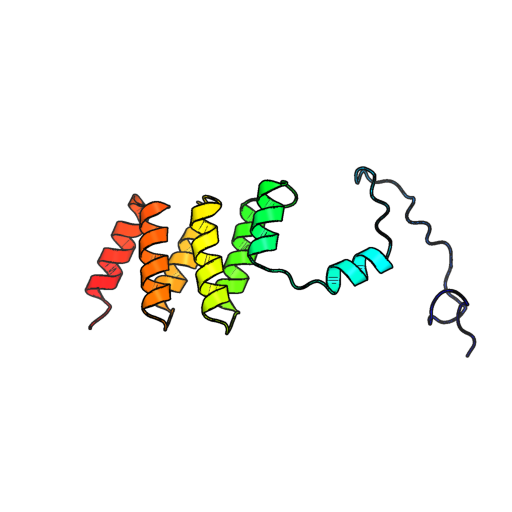 ? -1.442 -6.690 -2.391 1.00 96.31 80 LYS A C 1
ATOM 651 O O . LYS A 1 80 ? -1.972 -5.632 -2.734 1.00 96.31 80 LYS A O 1
ATOM 656 N N . ILE A 1 81 ? -1.938 -7.447 -1.411 1.00 95.94 81 ILE A N 1
ATOM 657 C CA . ILE A 1 81 ? -3.148 -7.090 -0.655 1.00 95.94 81 ILE A CA 1
ATOM 658 C C . ILE A 1 81 ? -2.896 -5.822 0.170 1.00 95.94 81 ILE A C 1
ATOM 660 O O . ILE A 1 81 ? -3.774 -4.961 0.244 1.00 95.94 81 ILE A O 1
ATOM 664 N N . SER A 1 82 ? -1.689 -5.654 0.716 1.00 96.44 82 SER A N 1
ATOM 665 C CA . SER A 1 82 ? -1.302 -4.437 1.435 1.00 96.44 82 SER A CA 1
ATOM 666 C C . SER A 1 82 ? -1.377 -3.205 0.535 1.00 96.44 82 SER A C 1
ATOM 668 O O . SER A 1 82 ? -2.001 -2.217 0.912 1.00 96.44 82 SER A O 1
ATOM 670 N N . ILE A 1 83 ? -0.844 -3.279 -0.689 1.00 97.62 83 ILE A N 1
ATOM 671 C CA . ILE A 1 83 ? -0.917 -2.185 -1.673 1.00 97.62 83 ILE A CA 1
ATOM 672 C C . ILE A 1 83 ? -2.380 -1.888 -2.037 1.00 97.62 83 ILE A C 1
ATOM 674 O O . ILE A 1 83 ? -2.786 -0.727 -2.055 1.00 97.62 83 ILE A O 1
ATOM 678 N N . LEU A 1 84 ? -3.209 -2.911 -2.270 1.00 97.44 84 LEU A N 1
ATOM 679 C CA . LEU A 1 84 ? -4.641 -2.723 -2.542 1.00 97.44 84 LEU A CA 1
ATOM 680 C C . LEU A 1 84 ? -5.360 -1.999 -1.392 1.00 97.44 84 LEU A C 1
ATOM 682 O O . LEU A 1 84 ? -6.210 -1.139 -1.646 1.00 97.44 84 LEU A O 1
ATOM 686 N N . ALA A 1 85 ? -4.990 -2.283 -0.141 1.00 96.38 85 ALA A N 1
ATOM 687 C CA . ALA A 1 85 ? -5.572 -1.633 1.027 1.00 96.38 85 ALA A CA 1
ATOM 688 C C . ALA A 1 85 ? -5.319 -0.115 1.056 1.00 96.38 85 ALA A C 1
ATOM 690 O O . ALA A 1 85 ? -6.204 0.620 1.496 1.00 96.38 85 ALA A O 1
ATOM 691 N N . PHE A 1 86 ? -4.202 0.387 0.504 1.00 97.56 86 PHE A N 1
ATOM 692 C CA . PHE A 1 86 ? -3.982 1.836 0.352 1.00 97.56 86 PHE A CA 1
ATOM 693 C C . PHE A 1 86 ? -5.099 2.506 -0.447 1.00 97.56 86 PHE A C 1
ATOM 695 O O . PHE A 1 86 ? -5.565 3.587 -0.078 1.00 97.56 86 PHE A O 1
ATOM 702 N N . LYS A 1 87 ? -5.549 1.862 -1.532 1.00 96.38 87 LYS A N 1
ATOM 703 C CA . LYS A 1 87 ? -6.643 2.373 -2.362 1.00 96.38 87 LYS A CA 1
ATOM 704 C C . LYS A 1 87 ? -7.966 2.320 -1.614 1.00 96.38 87 LYS A C 1
ATOM 706 O O . LYS A 1 87 ? -8.667 3.323 -1.558 1.00 96.38 87 LYS A O 1
ATOM 711 N N . VAL A 1 88 ? -8.287 1.162 -1.039 1.00 96.06 88 VAL A N 1
ATOM 712 C CA . VAL A 1 88 ? -9.572 0.924 -0.366 1.00 96.06 88 VAL A CA 1
ATOM 713 C C . VAL A 1 88 ? -9.761 1.858 0.835 1.00 96.06 88 VAL A C 1
ATOM 715 O O . VAL A 1 88 ? -10.852 2.376 1.047 1.00 96.06 88 VAL A O 1
ATOM 718 N N . LEU A 1 89 ? -8.700 2.107 1.603 1.00 95.50 89 LEU A N 1
ATOM 719 C CA . LEU A 1 89 ? -8.724 2.990 2.773 1.00 95.50 89 LEU A CA 1
ATOM 720 C C . LEU A 1 89 ? -8.457 4.465 2.423 1.00 95.50 89 LEU A C 1
ATOM 722 O O . LEU A 1 89 ? -8.445 5.324 3.312 1.00 95.50 89 LEU A O 1
ATOM 726 N N . GLU A 1 90 ? -8.242 4.773 1.141 1.00 96.62 90 GLU A N 1
ATOM 727 C CA . GLU A 1 90 ? -7.886 6.097 0.627 1.00 96.62 90 GLU A CA 1
ATOM 728 C C . GLU A 1 90 ? -6.743 6.753 1.424 1.00 96.62 90 GLU A C 1
ATOM 730 O O . GLU A 1 90 ? -6.879 7.863 1.955 1.00 96.62 90 GLU A O 1
ATOM 735 N N . LEU A 1 91 ? -5.624 6.041 1.563 1.00 96.81 91 LEU A N 1
ATOM 736 C CA . LEU A 1 91 ? -4.452 6.510 2.301 1.00 96.81 91 LEU A CA 1
ATOM 737 C C . LEU A 1 91 ? -3.638 7.467 1.421 1.00 96.81 91 LEU A C 1
ATOM 739 O O . LEU A 1 91 ? -2.960 7.049 0.488 1.00 96.81 91 LEU A O 1
ATOM 743 N N . LYS A 1 92 ? -3.741 8.771 1.702 1.00 96.38 92 LYS A N 1
ATOM 744 C CA . LYS A 1 92 ? -3.179 9.859 0.875 1.00 96.38 92 LYS A CA 1
ATOM 745 C C . LYS A 1 92 ? -2.085 10.672 1.585 1.00 96.38 92 LYS A C 1
ATOM 747 O O . LYS A 1 92 ? -1.925 11.860 1.318 1.00 96.38 92 LYS A O 1
ATOM 752 N N . SER A 1 93 ? -1.376 10.063 2.534 1.00 96.12 93 SER A N 1
ATOM 753 C CA . SER A 1 93 ? -0.251 10.702 3.230 1.00 96.12 93 SER A CA 1
ATOM 754 C C . SER A 1 93 ? 1.020 10.708 2.371 1.00 96.12 93 SER A C 1
ATOM 756 O O . SER A 1 93 ? 1.131 9.951 1.408 1.00 96.12 93 SER A O 1
ATOM 758 N N . GLU A 1 94 ? 2.003 11.536 2.734 1.00 96.25 94 GLU A N 1
ATOM 759 C CA . GLU A 1 94 ? 3.318 11.515 2.074 1.00 96.25 94 GLU A CA 1
ATOM 760 C C . GLU A 1 94 ? 4.012 10.162 2.241 1.00 96.25 94 GLU A C 1
ATOM 762 O O . GLU A 1 94 ? 4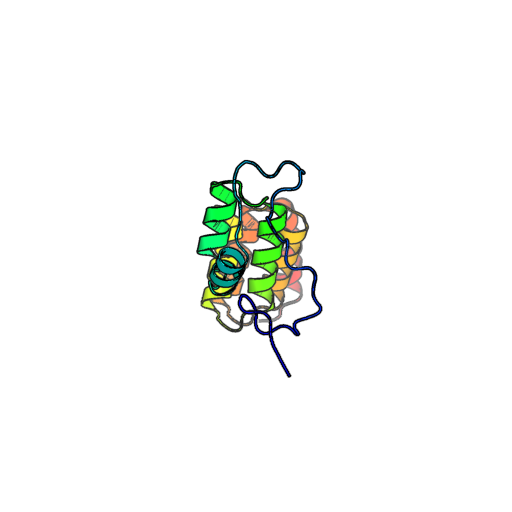.552 9.616 1.286 1.00 96.25 94 GLU A O 1
ATOM 767 N N . THR A 1 95 ? 3.914 9.573 3.435 1.00 95.62 95 THR A N 1
ATOM 768 C CA . THR A 1 95 ? 4.415 8.224 3.712 1.00 95.62 95 THR A CA 1
ATOM 769 C C . THR A 1 95 ? 3.804 7.202 2.759 1.00 95.62 95 THR A C 1
ATOM 771 O O . THR A 1 95 ? 4.522 6.379 2.206 1.00 95.62 95 THR A O 1
ATOM 774 N N . ALA A 1 96 ? 2.496 7.296 2.499 1.00 97.38 96 ALA A N 1
ATOM 775 C CA . ALA A 1 96 ? 1.825 6.411 1.557 1.00 97.38 96 ALA A CA 1
ATOM 776 C C . ALA A 1 96 ? 2.341 6.570 0.123 1.00 97.38 96 ALA A C 1
ATOM 778 O O . ALA A 1 96 ? 2.527 5.573 -0.573 1.00 97.38 96 ALA A O 1
ATOM 779 N N . PHE A 1 97 ? 2.601 7.806 -0.312 1.00 98.06 97 PHE A N 1
ATOM 780 C CA . PHE A 1 97 ? 3.217 8.053 -1.612 1.00 98.06 97 PHE A CA 1
ATOM 781 C C . PHE A 1 97 ? 4.604 7.405 -1.698 1.00 98.06 97 PHE A C 1
ATOM 783 O O . PHE A 1 97 ? 4.846 6.631 -2.621 1.00 98.06 97 PHE A O 1
ATOM 790 N N . ASN A 1 98 ? 5.469 7.655 -0.712 1.00 97.06 98 ASN A N 1
ATOM 791 C CA . ASN A 1 98 ? 6.840 7.142 -0.692 1.00 97.06 98 ASN A CA 1
ATOM 792 C C . ASN A 1 98 ? 6.878 5.607 -0.669 1.00 97.06 98 ASN A C 1
ATOM 794 O O . ASN A 1 98 ? 7.675 4.998 -1.374 1.00 97.06 98 ASN A O 1
ATOM 798 N N . SER A 1 99 ? 5.991 4.957 0.090 1.00 96.44 99 SER A N 1
ATOM 799 C CA . SER A 1 99 ? 5.917 3.491 0.113 1.00 96.44 99 SER A CA 1
ATOM 800 C C . SER A 1 99 ? 5.484 2.907 -1.233 1.00 96.44 99 SER A C 1
ATOM 802 O O . SER A 1 99 ? 6.057 1.918 -1.690 1.00 96.44 99 SER A O 1
ATOM 804 N N . LEU A 1 100 ? 4.504 3.524 -1.905 1.00 97.69 100 LEU A N 1
ATOM 805 C CA . LEU A 1 100 ? 4.088 3.101 -3.245 1.00 97.69 100 LEU A CA 1
ATOM 806 C C . LEU A 1 100 ? 5.179 3.367 -4.290 1.00 97.69 100 LEU A C 1
ATOM 808 O O . LEU A 1 100 ? 5.394 2.531 -5.162 1.00 97.69 100 LEU A O 1
ATOM 812 N N . GLU A 1 101 ? 5.883 4.495 -4.199 1.00 96.88 101 GLU A N 1
ATOM 813 C CA . GLU A 1 101 ? 7.025 4.823 -5.058 1.00 96.88 101 GLU A CA 1
ATOM 814 C C . GLU A 1 101 ? 8.141 3.781 -4.920 1.00 96.88 101 GLU A C 1
ATOM 816 O O . GLU A 1 101 ? 8.548 3.186 -5.922 1.00 96.88 101 GLU A O 1
ATOM 821 N N . SER A 1 102 ? 8.569 3.492 -3.689 1.00 95.19 102 SER A N 1
ATOM 822 C CA . SER A 1 102 ? 9.558 2.452 -3.395 1.00 95.19 102 SER A CA 1
ATOM 823 C C . SER A 1 102 ? 9.129 1.094 -3.944 1.00 95.19 102 SER A C 1
ATOM 825 O O . SER A 1 102 ? 9.932 0.404 -4.570 1.00 95.19 102 SER A O 1
ATOM 827 N N . CYS A 1 103 ? 7.850 0.733 -3.792 1.00 95.06 103 CYS A N 1
ATOM 828 C CA . CYS A 1 103 ? 7.305 -0.495 -4.366 1.00 95.06 103 CYS A CA 1
ATOM 829 C C . CYS A 1 103 ? 7.414 -0.502 -5.901 1.00 95.06 103 CYS A C 1
ATOM 831 O O . CYS A 1 103 ? 7.870 -1.478 -6.484 1.00 95.06 103 CYS A O 1
ATOM 833 N N . ILE A 1 104 ? 7.082 0.592 -6.591 1.00 95.69 104 ILE A N 1
ATOM 834 C CA . ILE A 1 104 ? 7.175 0.646 -8.061 1.00 95.69 104 ILE A CA 1
ATOM 835 C C . ILE A 1 104 ? 8.624 0.487 -8.548 1.00 95.69 104 ILE A C 1
ATOM 837 O O . ILE A 1 104 ? 8.876 -0.129 -9.594 1.00 95.69 104 ILE A O 1
ATOM 841 N N . ILE A 1 105 ? 9.579 1.057 -7.815 1.00 93.44 105 ILE A N 1
ATOM 842 C CA . ILE A 1 105 ? 10.997 1.023 -8.171 1.00 93.44 105 ILE A CA 1
ATOM 843 C C . ILE A 1 105 ? 11.577 -0.370 -7.905 1.00 93.44 105 ILE A C 1
ATOM 845 O O . ILE A 1 105 ? 12.141 -0.968 -8.824 1.00 93.44 105 ILE A O 1
ATOM 849 N N . SER A 1 106 ? 11.388 -0.893 -6.696 1.00 90.75 106 SER A N 1
ATOM 850 C CA . SER A 1 106 ? 12.143 -2.039 -6.180 1.00 90.75 106 SER A CA 1
ATOM 851 C C . SER A 1 106 ? 11.416 -3.380 -6.265 1.00 90.75 106 SER A C 1
ATOM 853 O O . SER A 1 106 ? 12.075 -4.408 -6.176 1.00 90.75 106 SER A O 1
ATOM 855 N N . GLU A 1 107 ? 10.089 -3.407 -6.441 1.00 92.44 107 GLU A N 1
ATOM 856 C CA . GLU A 1 107 ? 9.346 -4.672 -6.493 1.00 92.44 107 GLU A CA 1
ATOM 857 C C . GLU A 1 107 ? 9.752 -5.498 -7.714 1.00 92.44 107 GLU A C 1
ATOM 859 O O . GLU A 1 107 ? 9.721 -5.017 -8.856 1.00 92.44 107 GLU A O 1
ATOM 864 N N . GLU A 1 108 ? 10.088 -6.760 -7.458 1.00 90.25 108 GLU A N 1
ATOM 865 C CA . GLU A 1 108 ? 10.525 -7.717 -8.466 1.00 90.25 108 GLU A CA 1
ATOM 866 C C . GLU A 1 108 ? 9.334 -8.202 -9.296 1.00 90.25 108 GLU A C 1
ATOM 868 O O . GLU A 1 108 ? 9.400 -8.195 -10.533 1.00 90.25 108 GLU A O 1
ATOM 873 N N . ASP A 1 109 ? 8.204 -8.515 -8.643 1.00 92.94 109 ASP A N 1
ATOM 874 C CA . ASP A 1 109 ? 7.014 -9.014 -9.329 1.00 92.94 109 ASP A CA 1
ATOM 875 C C . ASP A 1 109 ? 6.387 -7.919 -10.225 1.00 92.94 109 ASP A C 1
ATOM 877 O O . ASP A 1 109 ? 5.845 -6.917 -9.733 1.00 92.94 109 ASP A O 1
ATOM 881 N N . PRO A 1 110 ? 6.387 -8.097 -11.564 1.00 92.81 110 PRO A N 1
ATOM 882 C CA . PRO A 1 110 ? 5.791 -7.138 -12.489 1.00 92.81 110 PRO A CA 1
ATOM 883 C C . PRO A 1 110 ? 4.300 -6.888 -12.250 1.00 92.81 110 PRO A C 1
ATOM 885 O O . PRO A 1 110 ? 3.821 -5.789 -12.538 1.00 92.81 110 PRO A O 1
ATOM 888 N N . LYS A 1 111 ? 3.554 -7.870 -11.734 1.00 94.75 111 LYS A N 1
ATOM 889 C CA . LYS A 1 111 ? 2.125 -7.724 -11.436 1.00 94.75 111 LYS A CA 1
ATOM 890 C C . LYS A 1 111 ? 1.916 -6.794 -10.251 1.00 94.75 111 LYS A C 1
ATOM 892 O O . LYS A 1 111 ? 1.102 -5.878 -10.346 1.00 94.75 111 LYS A O 1
ATOM 897 N N . ILE A 1 112 ? 2.670 -6.991 -9.172 1.00 95.50 112 ILE A N 1
ATOM 898 C CA . ILE A 1 112 ? 2.593 -6.148 -7.973 1.00 95.50 112 ILE A CA 1
ATOM 899 C C . ILE A 1 112 ? 3.017 -4.719 -8.312 1.00 95.50 112 ILE A C 1
ATOM 901 O O . ILE A 1 112 ? 2.298 -3.766 -8.009 1.00 95.50 112 ILE A O 1
ATOM 905 N N . ARG A 1 113 ? 4.113 -4.566 -9.057 1.00 95.94 113 ARG A N 1
ATOM 906 C CA . ARG A 1 113 ? 4.588 -3.268 -9.540 1.00 95.94 113 ARG A CA 1
ATOM 907 C C . ARG A 1 113 ? 3.549 -2.525 -10.387 1.00 95.94 113 ARG A C 1
ATOM 909 O O . ARG A 1 113 ? 3.361 -1.313 -10.234 1.00 95.94 113 ARG A O 1
ATOM 916 N N . LYS A 1 114 ? 2.853 -3.236 -11.278 1.00 96.31 114 LYS A N 1
ATOM 917 C CA . LYS A 1 114 ? 1.755 -2.668 -12.073 1.00 96.31 114 LYS A CA 1
ATOM 918 C C . LYS A 1 114 ? 0.601 -2.209 -11.177 1.00 96.31 114 LYS A C 1
ATOM 920 O O . LYS A 1 114 ? 0.126 -1.089 -11.342 1.00 96.31 114 LYS A O 1
ATOM 925 N N . ILE A 1 115 ? 0.204 -3.023 -10.199 1.00 97.44 115 ILE A N 1
ATOM 926 C CA . ILE A 1 115 ? -0.844 -2.673 -9.226 1.00 97.44 115 ILE A CA 1
ATOM 927 C C . ILE A 1 115 ? -0.458 -1.413 -8.438 1.00 97.44 115 ILE A C 1
ATOM 929 O O . ILE A 1 115 ? -1.260 -0.485 -8.335 1.00 97.44 115 ILE A O 1
ATOM 933 N N . ALA A 1 116 ? 0.780 -1.325 -7.946 1.00 97.44 116 ALA A N 1
ATOM 934 C CA . ALA A 1 116 ? 1.278 -0.135 -7.257 1.00 97.44 116 ALA A CA 1
ATOM 935 C C . ALA A 1 116 ? 1.234 1.112 -8.159 1.00 97.44 116 ALA A C 1
ATOM 937 O O . ALA A 1 116 ? 0.807 2.179 -7.720 1.00 97.44 116 ALA A O 1
ATOM 938 N N . THR A 1 117 ? 1.580 0.966 -9.442 1.00 97.56 117 THR A N 1
ATOM 939 C CA . THR A 1 117 ? 1.500 2.045 -10.444 1.00 97.56 117 THR A CA 1
ATOM 940 C C . THR A 1 117 ? 0.060 2.532 -10.663 1.00 97.56 117 THR A C 1
ATOM 942 O O . THR A 1 117 ? -0.210 3.735 -10.697 1.00 97.56 117 THR A O 1
ATOM 945 N N . GLU A 1 118 ? -0.899 1.616 -10.781 1.00 97.69 118 GLU A N 1
ATOM 946 C CA . GLU A 1 118 ? -2.322 1.956 -10.916 1.00 97.69 118 GLU A CA 1
ATOM 947 C C . GLU A 1 118 ? -2.868 2.645 -9.656 1.00 97.69 118 GLU A C 1
ATOM 949 O O . GLU A 1 118 ? -3.679 3.571 -9.725 1.00 97.69 118 GLU A O 1
ATOM 954 N N . ILE A 1 119 ? -2.407 2.225 -8.481 1.00 97.81 119 ILE A N 1
ATOM 955 C CA . ILE A 1 119 ? -2.870 2.779 -7.208 1.00 97.81 119 ILE A CA 1
ATOM 956 C C . ILE A 1 119 ? -2.262 4.155 -6.948 1.00 97.81 119 ILE A C 1
ATOM 958 O O . ILE A 1 119 ? -2.998 5.072 -6.575 1.00 97.81 119 ILE A O 1
ATOM 962 N N . ILE A 1 120 ? -0.966 4.350 -7.206 1.00 97.75 120 ILE A N 1
ATOM 963 C CA . ILE A 1 120 ? -0.323 5.653 -7.003 1.00 97.75 120 ILE A CA 1
ATOM 964 C C . ILE A 1 120 ? -0.893 6.712 -7.954 1.00 97.75 120 ILE A C 1
ATOM 966 O O . ILE A 1 120 ? -1.077 7.858 -7.552 1.00 97.75 120 ILE A O 1
ATOM 970 N N . THR A 1 121 ? -1.241 6.334 -9.189 1.00 97.44 121 THR A N 1
ATOM 971 C CA . THR A 1 121 ? -1.880 7.244 -10.157 1.00 97.44 121 THR A CA 1
ATOM 972 C C . THR A 1 121 ? -3.303 7.608 -9.756 1.00 97.44 121 THR A C 1
ATOM 974 O O . THR A 1 121 ? -3.722 8.749 -9.948 1.00 97.44 121 THR A O 1
ATOM 977 N N . CYS A 1 122 ? -4.031 6.676 -9.139 1.00 96.75 122 CYS A N 1
ATOM 978 C CA . CYS A 1 122 ? -5.363 6.927 -8.601 1.00 96.75 122 CYS A CA 1
ATOM 979 C C . CYS A 1 122 ? -5.336 7.838 -7.361 1.00 96.75 122 CYS A C 1
ATOM 981 O O . CYS A 1 122 ? -6.161 8.743 -7.240 1.00 96.75 122 CYS A O 1
ATOM 983 N N . LEU A 1 123 ? -4.420 7.595 -6.419 1.00 96.75 123 LEU A N 1
ATOM 984 C CA . LEU A 1 123 ? -4.368 8.319 -5.144 1.00 96.75 123 LEU A CA 1
ATOM 985 C C . LEU A 1 123 ? -3.632 9.662 -5.247 1.00 96.75 123 LEU A C 1
ATOM 987 O O . LEU A 1 123 ? -4.016 10.617 -4.569 1.00 96.75 123 LEU A O 1
ATOM 991 N N . PHE A 1 124 ? -2.615 9.753 -6.111 1.00 97.44 124 PHE A N 1
ATOM 992 C CA . PHE A 1 124 ? -1.699 10.893 -6.219 1.00 97.44 124 PHE A CA 1
ATOM 993 C C . PHE A 1 124 ? -1.467 11.352 -7.674 1.00 97.44 124 PHE A C 1
ATOM 995 O O . PHE A 1 124 ? -0.316 11.527 -8.080 1.00 97.44 124 PHE A O 1
ATOM 1002 N N . PRO A 1 125 ? -2.519 11.642 -8.462 1.00 95.12 125 PRO A N 1
ATOM 1003 C CA . PRO A 1 125 ? -2.426 11.834 -9.918 1.00 95.12 125 PRO A CA 1
ATOM 1004 C C . PRO A 1 125 ? -1.425 12.911 -10.365 1.00 95.12 125 PRO A C 1
ATOM 1006 O O . PRO A 1 125 ? -0.802 12.798 -11.420 1.00 95.12 125 PRO A O 1
ATOM 1009 N N . LYS A 1 126 ? -1.253 13.976 -9.569 1.00 93.44 126 LYS A N 1
ATOM 1010 C CA . LYS A 1 126 ? -0.293 15.049 -9.871 1.00 93.44 126 LYS A CA 1
ATOM 1011 C C . LYS A 1 126 ? 1.155 14.614 -9.626 1.00 93.44 126 LYS A C 1
ATOM 1013 O O . LYS A 1 126 ? 2.003 14.844 -10.481 1.00 93.44 126 LYS A O 1
ATOM 1018 N N . LYS A 1 127 ? 1.433 13.992 -8.473 1.00 93.75 127 LYS A N 1
ATOM 1019 C CA . LYS A 1 127 ? 2.788 13.560 -8.090 1.00 93.75 127 LYS A CA 1
ATOM 1020 C C . LYS A 1 127 ? 3.244 12.346 -8.897 1.00 93.75 127 LYS A C 1
ATOM 1022 O O . LYS A 1 127 ? 4.385 12.305 -9.346 1.00 93.75 127 LYS A O 1
ATOM 1027 N N . SER A 1 128 ? 2.338 11.401 -9.150 1.00 94.31 128 SER A N 1
ATOM 1028 C CA . SER A 1 128 ? 2.640 10.174 -9.888 1.00 94.31 128 SER A CA 1
ATOM 1029 C C . SER A 1 128 ? 3.142 10.447 -11.303 1.00 94.31 128 SER A C 1
ATOM 1031 O O . SER A 1 128 ? 3.966 9.696 -11.805 1.00 94.31 128 SER A O 1
ATOM 1033 N N . LYS A 1 129 ? 2.685 11.524 -11.956 1.00 94.25 129 LYS A N 1
ATOM 1034 C CA . LYS A 1 129 ? 3.120 11.860 -13.317 1.00 94.25 129 LYS A CA 1
ATOM 1035 C C . LYS A 1 129 ? 4.636 12.063 -13.400 1.00 94.25 129 LYS A C 1
ATOM 1037 O O . LYS A 1 129 ? 5.283 11.449 -14.239 1.00 94.25 129 LYS A O 1
ATOM 1042 N N . ALA A 1 130 ? 5.196 12.866 -12.495 1.00 92.88 130 ALA A N 1
ATOM 1043 C CA . ALA A 1 130 ? 6.632 13.137 -12.464 1.00 92.88 130 ALA A CA 1
ATOM 1044 C C . ALA A 1 130 ? 7.451 11.862 -12.200 1.00 92.88 130 ALA A C 1
ATOM 1046 O O . ALA A 1 130 ? 8.463 11.633 -12.861 1.00 92.88 130 ALA A O 1
ATOM 1047 N N . LEU A 1 131 ? 6.977 11.010 -11.286 1.00 94.19 131 LEU A N 1
ATOM 1048 C CA . LEU A 1 131 ? 7.592 9.717 -10.993 1.00 94.19 131 LEU A CA 1
ATOM 1049 C C . LEU A 1 131 ? 7.607 8.799 -12.226 1.00 94.19 131 LEU A C 1
ATOM 1051 O O . LEU A 1 131 ? 8.649 8.257 -12.585 1.00 94.19 131 LEU A O 1
ATOM 1055 N N . LEU A 1 132 ? 6.471 8.634 -12.904 1.00 93.94 132 LEU A N 1
ATOM 1056 C CA . LEU A 1 132 ? 6.369 7.736 -14.060 1.00 93.94 132 LEU A CA 1
ATOM 1057 C C . LEU A 1 132 ? 7.173 8.241 -15.266 1.00 93.94 132 LEU A C 1
ATOM 1059 O O . LEU A 1 132 ? 7.806 7.445 -15.965 1.00 93.94 132 LEU A O 1
ATOM 1063 N N . ASP A 1 133 ? 7.225 9.558 -15.471 1.00 93.06 133 ASP A N 1
ATOM 1064 C CA . ASP A 1 133 ? 8.100 10.176 -16.469 1.00 93.06 133 ASP A CA 1
ATOM 1065 C C . ASP A 1 133 ? 9.581 9.908 -16.157 1.00 93.06 133 ASP A C 1
ATOM 1067 O O . ASP A 1 133 ? 10.375 9.664 -17.065 1.00 93.06 133 ASP A O 1
ATOM 1071 N N . TRP A 1 134 ? 9.974 9.921 -14.880 1.00 92.25 134 TRP A N 1
ATOM 1072 C CA . TRP A 1 134 ? 11.335 9.570 -14.476 1.00 92.25 134 TRP A CA 1
ATOM 1073 C C . TRP A 1 134 ? 11.624 8.078 -14.684 1.00 92.25 134 TRP A C 1
ATOM 1075 O O . TRP A 1 134 ? 12.655 7.735 -15.266 1.00 92.25 134 TRP A O 1
ATOM 1085 N N . ILE A 1 135 ? 10.707 7.191 -14.284 1.00 91.62 135 ILE A N 1
ATOM 1086 C CA . ILE A 1 135 ? 10.865 5.738 -14.447 1.00 91.62 135 ILE A CA 1
ATOM 1087 C C . ILE A 1 135 ? 11.016 5.380 -15.925 1.00 91.62 135 ILE A C 1
ATOM 1089 O O . ILE A 1 135 ? 11.944 4.659 -16.275 1.00 91.62 135 ILE A O 1
ATOM 1093 N N . SER A 1 136 ? 10.161 5.908 -16.803 1.00 89.12 136 SER A N 1
ATOM 1094 C CA . SER A 1 136 ? 10.220 5.609 -18.243 1.00 89.12 136 SER A CA 1
ATOM 1095 C C . SER A 1 136 ? 11.535 6.036 -18.908 1.00 89.12 136 SER A C 1
ATOM 1097 O O . SER A 1 136 ? 11.967 5.406 -19.869 1.00 89.12 136 SER A O 1
ATOM 1099 N N . LYS A 1 137 ? 12.200 7.078 -18.391 1.00 90.12 137 LYS A N 1
ATOM 1100 C CA . LYS A 1 137 ? 13.496 7.555 -18.900 1.00 90.12 137 LYS A CA 1
ATOM 1101 C C . LYS A 1 137 ? 14.687 6.747 -18.386 1.00 90.12 137 LYS A C 1
ATOM 1103 O O . LYS A 1 137 ? 15.696 6.660 -19.079 1.00 90.12 137 LYS A O 1
ATOM 1108 N N . ASN A 1 138 ? 14.594 6.199 -17.174 1.00 87.25 138 ASN A N 1
ATOM 1109 C CA . ASN A 1 138 ? 15.731 5.583 -16.480 1.00 87.25 138 ASN A CA 1
ATOM 1110 C C . ASN A 1 138 ? 15.678 4.052 -16.454 1.00 87.25 138 ASN A C 1
ATOM 1112 O O . ASN A 1 138 ? 16.718 3.403 -16.350 1.00 87.25 138 ASN A O 1
ATOM 1116 N N . ARG A 1 139 ? 14.492 3.456 -16.581 1.00 75.06 139 ARG A N 1
ATOM 1117 C CA . ARG A 1 139 ? 14.325 2.007 -16.660 1.00 75.06 139 ARG A CA 1
ATOM 1118 C C . ARG A 1 139 ? 14.412 1.595 -18.131 1.00 75.06 139 ARG A C 1
ATOM 1120 O O . ARG A 1 139 ? 13.449 1.733 -18.879 1.00 75.06 139 ARG A O 1
ATOM 1127 N N . LYS A 1 140 ? 15.597 1.146 -18.559 1.00 55.06 140 LYS A N 1
ATOM 1128 C CA . LYS A 1 140 ? 15.746 0.430 -19.838 1.00 55.06 140 LYS A CA 1
ATOM 1129 C C . LYS A 1 140 ? 14.930 -0.880 -19.790 1.00 55.06 140 LYS A C 1
ATOM 1131 O O . LYS A 1 140 ? 14.737 -1.391 -18.685 1.00 55.06 140 LYS A O 1
ATOM 1136 N N . PRO A 1 141 ? 14.418 -1.356 -20.943 1.00 51.84 141 PRO A N 1
ATOM 1137 C CA . PRO A 1 141 ? 13.591 -2.562 -21.031 1.00 51.84 141 PRO A CA 1
ATOM 1138 C C . PRO A 1 141 ? 14.281 -3.806 -20.469 1.00 51.84 141 PRO A C 1
ATOM 1140 O O . PRO A 1 141 ? 15.529 -3.877 -20.555 1.00 51.84 141 PRO A O 1
#

Sequence (141 aa):
MRFCKNHRLPENHGCSFDLKLNSSLNGFNILYQDALDFMGKELTVAKIYDYVTTKQITKIEATNLLTYFIENSEDSEIRKISILAFKVLELKSETAFNSLESCIISEEDPKIRKIATEIITCLFPKKSKALLDWISKNRKP